Protein AF-A0A1W1YXI5-F1 (afdb_monomer)

Secondary structure (DSSP, 8-state):
-------------TTS-TT---TTPEEEEE-TTS-EEEEEEEEEEEETTEEEEEEE-SS-TT-EEEEEEEE-TTS-EEEEPPPHHHHHHHHHHHHHHHGGG--

Nearest PDB structures (foldseek):
  6my0-assembly2_B  TM=7.034E-01  e=8.041E-01  Homo sapiens
  5j26-assembly1_A  TM=6.900E-01  e=9.496E-01  Homo sapiens
  6bpi-assembly1_A  TM=7.194E-01  e=4.014E+00  Homo sapiens
  5ke3-assembly1_A  TM=6.105E-01  e=3.216E+00  Homo sapiens
  5kh6-assembly1_A  TM=4.854E-01  e=3.593E+00  Homo sapiens

Foldseek 3Di:
DDDDDDDDPPPPPVVPDPPPQDQQDWDWDQDPVRDIAIWGFHDWDDDPNWIWTWTHHPVDPPDTFIWTWDADPVRDTDTHGDDPVVRVVVVVVVCVVVVVVPD

Structure (mmCIF, N/CA/C/O backbone):
data_AF-A0A1W1YXI5-F1
#
_entry.id   AF-A0A1W1YXI5-F1
#
loop_
_atom_site.group_PDB
_atom_site.id
_atom_site.type_symbol
_atom_site.label_atom_id
_atom_site.label_alt_id
_atom_site.label_comp_id
_atom_site.label_asym_id
_atom_site.label_entity_id
_atom_site.label_seq_id
_atom_site.pdbx_PDB_ins_code
_atom_site.Cartn_x
_atom_site.Cartn_y
_atom_site.Cartn_z
_atom_site.occupancy
_atom_site.B_iso_or_equiv
_atom_site.auth_seq_id
_atom_site.auth_comp_id
_atom_site.auth_asym_id
_atom_site.auth_atom_id
_atom_site.pdbx_PDB_model_num
ATOM 1 N N . MET A 1 1 ? -14.931 -53.643 -4.669 1.00 45.47 1 MET A N 1
ATOM 2 C CA . MET A 1 1 ? -13.889 -52.985 -5.472 1.00 45.47 1 MET A CA 1
ATOM 3 C C . MET A 1 1 ? -14.472 -51.610 -5.758 1.00 45.47 1 MET A C 1
ATOM 5 O O . MET A 1 1 ? -15.238 -51.501 -6.698 1.00 45.47 1 MET A O 1
ATOM 9 N N . SER A 1 2 ? -14.562 -50.709 -4.778 1.00 51.94 2 SER A N 1
ATOM 10 C CA . SER A 1 2 ? -13.512 -50.075 -3.954 1.00 51.94 2 SER A CA 1
ATOM 11 C C . SER A 1 2 ? -12.691 -49.082 -4.775 1.00 51.94 2 SER A C 1
ATOM 13 O O . SER A 1 2 ? -12.065 -49.516 -5.738 1.00 51.94 2 SER A O 1
ATOM 15 N N . ASP A 1 3 ? -12.728 -47.831 -4.301 1.00 49.88 3 ASP A N 1
ATOM 16 C CA . ASP A 1 3 ? -11.991 -46.612 -4.682 1.00 49.88 3 ASP A CA 1
ATOM 17 C C . ASP A 1 3 ? -12.418 -45.939 -5.997 1.00 49.88 3 ASP A C 1
ATOM 19 O O . ASP A 1 3 ? -12.551 -46.599 -7.019 1.00 49.88 3 ASP A O 1
ATOM 23 N N . GLU A 1 4 ? -12.760 -44.645 -6.035 1.00 56.56 4 GLU A N 1
ATOM 24 C CA . GLU A 1 4 ? -12.265 -43.473 -5.277 1.00 56.56 4 GLU A CA 1
ATOM 25 C C . GLU A 1 4 ? -13.457 -42.481 -5.128 1.00 56.56 4 GLU A C 1
ATOM 27 O O . GLU A 1 4 ? -14.205 -42.278 -6.082 1.00 56.56 4 GLU A O 1
ATOM 32 N N . MET A 1 5 ? -13.914 -42.077 -3.932 1.00 49.47 5 MET A N 1
ATOM 33 C CA . MET A 1 5 ? -13.412 -40.935 -3.138 1.00 49.47 5 MET A CA 1
ATOM 34 C C . MET A 1 5 ? -13.303 -39.647 -3.991 1.00 49.47 5 MET A C 1
ATOM 36 O O . MET A 1 5 ? -12.651 -39.677 -5.016 1.00 49.47 5 MET A O 1
ATOM 40 N N . ILE A 1 6 ? -13.882 -38.475 -3.706 1.00 49.44 6 ILE A N 1
ATOM 41 C CA . ILE A 1 6 ? -14.488 -37.854 -2.521 1.00 49.44 6 ILE A CA 1
ATOM 42 C C . ILE A 1 6 ? -15.297 -36.627 -3.019 1.00 49.44 6 ILE A C 1
ATOM 44 O O . ILE A 1 6 ? -14.995 -36.041 -4.054 1.00 49.44 6 ILE A O 1
ATOM 48 N N . ASN A 1 7 ? -16.339 -36.260 -2.273 1.00 45.69 7 ASN A N 1
ATOM 49 C CA . ASN A 1 7 ? -17.071 -34.996 -2.387 1.00 45.69 7 ASN A CA 1
ATOM 50 C C . ASN A 1 7 ? -16.157 -33.786 -2.131 1.00 45.69 7 ASN A C 1
ATOM 52 O O . ASN A 1 7 ? -15.460 -33.824 -1.126 1.00 45.69 7 ASN A O 1
ATOM 56 N N . ASN A 1 8 ? -16.294 -32.679 -2.861 1.00 51.44 8 ASN A N 1
ATOM 57 C CA . ASN A 1 8 ? -16.649 -31.381 -2.260 1.00 51.44 8 ASN A CA 1
ATOM 58 C C . ASN A 1 8 ? -16.883 -30.321 -3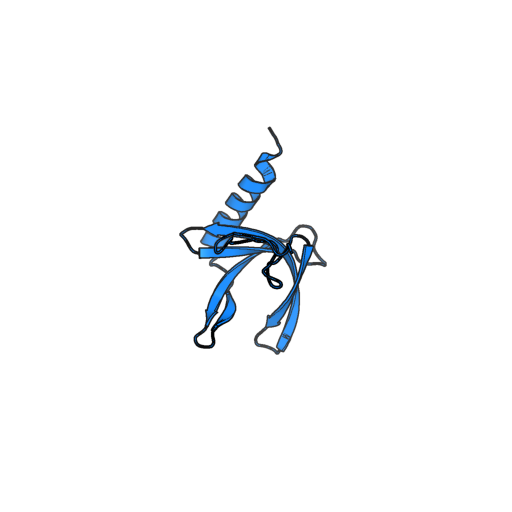.354 1.00 51.44 8 ASN A C 1
ATOM 60 O O . ASN A 1 8 ? -16.368 -30.484 -4.459 1.00 51.44 8 ASN A O 1
ATOM 64 N N . PRO A 1 9 ? -17.709 -29.294 -3.076 1.00 50.56 9 PRO A N 1
ATOM 65 C CA . PRO A 1 9 ? -18.066 -28.244 -4.013 1.00 50.56 9 PRO A CA 1
ATOM 66 C C . PRO A 1 9 ? -16.878 -27.300 -4.181 1.00 50.56 9 PRO A C 1
ATOM 68 O O . PRO A 1 9 ? -15.892 -27.439 -3.469 1.00 50.56 9 PRO A O 1
ATOM 71 N N . GLU A 1 10 ? -17.019 -26.353 -5.099 1.00 48.97 10 GLU A N 1
ATOM 72 C CA . GLU A 1 10 ? -16.186 -25.168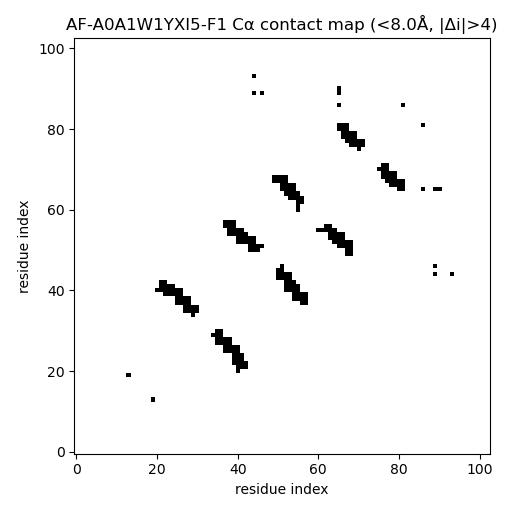 -5.319 1.00 48.97 10 GLU A CA 1
ATOM 73 C C . GLU A 1 10 ? -15.811 -24.479 -3.992 1.00 48.97 10 GLU A C 1
ATOM 75 O O . GLU A 1 10 ? -16.429 -23.510 -3.551 1.00 48.97 10 GLU A O 1
ATOM 80 N N . GLY A 1 11 ? -14.828 -25.062 -3.312 1.00 41.69 11 GLY A N 1
ATOM 81 C CA . GLY A 1 11 ? -14.100 -24.493 -2.210 1.00 41.69 11 GLY A CA 1
ATOM 82 C C . GLY A 1 11 ? -13.184 -23.486 -2.852 1.00 41.69 11 GLY A C 1
ATOM 83 O O . GLY A 1 11 ? -12.287 -23.841 -3.607 1.00 41.69 11 GLY A O 1
ATOM 84 N N . PHE A 1 12 ? -13.478 -22.222 -2.606 1.00 46.00 12 PHE A N 1
ATOM 85 C CA . PHE A 1 12 ? -12.471 -21.187 -2.642 1.00 46.00 12 PHE A CA 1
ATOM 86 C C . PHE A 1 12 ? -11.417 -21.586 -1.599 1.00 46.00 12 PHE A C 1
ATOM 88 O O . PHE A 1 12 ? -11.546 -21.261 -0.419 1.00 46.00 12 PHE A O 1
ATOM 95 N N . ASP A 1 13 ? -10.474 -22.428 -2.017 1.00 43.12 13 ASP A N 1
ATOM 96 C CA . ASP A 1 13 ? -9.254 -22.748 -1.297 1.00 43.12 13 ASP A CA 1
ATOM 97 C C . ASP A 1 13 ? -8.272 -21.619 -1.640 1.00 43.12 13 ASP A C 1
ATOM 99 O O . ASP A 1 13 ? -7.765 -21.578 -2.762 1.00 43.12 13 ASP A O 1
ATOM 103 N N . PRO A 1 14 ? -8.006 -20.671 -0.721 1.00 49.00 14 PRO A N 1
ATOM 104 C CA . PRO A 1 14 ? -7.049 -19.589 -0.963 1.00 49.00 14 PRO A CA 1
ATOM 105 C C . PRO A 1 14 ? -5.607 -20.101 -1.157 1.00 49.00 14 PRO A C 1
ATOM 107 O O . PRO A 1 14 ? -4.720 -19.308 -1.444 1.00 49.00 14 PRO A O 1
ATOM 110 N N . GLU A 1 15 ? -5.370 -21.411 -1.006 1.00 49.56 15 GLU A N 1
ATOM 111 C CA . GLU A 1 15 ? -4.088 -22.084 -1.245 1.00 49.56 15 GLU A CA 1
ATOM 112 C C . GLU A 1 15 ? -3.878 -22.539 -2.712 1.00 49.56 15 GLU A C 1
ATOM 114 O O . GLU A 1 15 ? -2.793 -23.019 -3.034 1.00 49.56 15 GLU A O 1
ATOM 119 N N . GLU A 1 16 ? -4.872 -22.411 -3.609 1.00 46.50 16 GLU A N 1
ATOM 120 C CA . GLU A 1 16 ? -4.771 -22.851 -5.021 1.00 46.50 16 GLU A CA 1
ATOM 121 C C . GLU A 1 16 ? -4.642 -21.718 -6.057 1.00 46.50 16 GLU A C 1
ATOM 123 O O . GLU A 1 16 ? -4.581 -22.012 -7.252 1.00 46.50 16 GLU A O 1
ATOM 128 N N . ASP A 1 17 ? -4.552 -20.445 -5.649 1.00 52.94 17 ASP A N 1
ATOM 129 C CA . ASP A 1 17 ? -4.246 -19.359 -6.589 1.00 52.94 17 ASP A CA 1
ATOM 130 C C . ASP A 1 17 ? -2.724 -19.122 -6.633 1.00 52.94 17 ASP A C 1
ATOM 132 O O . ASP A 1 17 ? -2.165 -18.525 -5.711 1.00 52.94 17 ASP A O 1
ATOM 136 N N . PRO A 1 18 ? -2.002 -19.602 -7.667 1.00 50.00 18 PRO A N 1
ATOM 137 C CA . PRO A 1 18 ? -0.547 -19.461 -7.749 1.00 50.00 18 PRO A CA 1
ATOM 138 C C . PRO A 1 18 ? -0.089 -18.004 -7.917 1.00 50.00 18 PRO A C 1
ATOM 140 O O . PRO A 1 18 ? 1.115 -17.759 -7.906 1.00 50.00 18 PRO A O 1
ATOM 143 N N . ASN A 1 19 ? -1.025 -17.064 -8.093 1.00 56.88 19 ASN A N 1
ATOM 144 C CA . ASN A 1 19 ? -0.774 -15.629 -8.175 1.00 56.88 19 ASN A CA 1
ATOM 145 C C . ASN A 1 19 ? -1.181 -14.878 -6.894 1.00 56.88 19 ASN A C 1
ATOM 147 O O . ASN A 1 19 ? -1.113 -13.649 -6.870 1.00 56.88 19 ASN A O 1
ATOM 151 N N . ALA A 1 20 ? -1.615 -15.575 -5.836 1.00 68.44 20 ALA A N 1
ATOM 152 C CA . ALA A 1 20 ? -1.872 -14.940 -4.549 1.00 68.44 20 ALA A CA 1
ATOM 153 C C . ALA A 1 20 ? -0.555 -14.404 -3.967 1.00 68.44 20 ALA A C 1
ATOM 155 O O . ALA A 1 20 ? 0.348 -15.171 -3.638 1.00 68.44 20 ALA A O 1
ATOM 156 N N . LEU A 1 21 ? -0.456 -13.079 -3.852 1.00 80.81 21 LEU A N 1
ATOM 157 C CA . LEU A 1 21 ? 0.685 -12.403 -3.241 1.00 80.81 21 LEU A CA 1
ATOM 158 C C . LEU A 1 21 ? 0.750 -12.735 -1.745 1.00 80.81 21 LEU A C 1
ATOM 160 O O . LEU A 1 21 ? -0.257 -12.634 -1.040 1.00 80.81 21 LEU A O 1
ATOM 164 N N . THR A 1 22 ? 1.932 -13.116 -1.258 1.00 82.69 22 THR A N 1
ATOM 165 C CA . THR A 1 22 ? 2.178 -13.427 0.157 1.00 82.69 22 THR A CA 1
ATOM 166 C C . THR A 1 22 ? 3.175 -12.449 0.768 1.00 82.69 22 THR A C 1
ATOM 168 O O . THR A 1 22 ? 4.061 -11.958 0.073 1.00 82.69 22 THR A O 1
ATOM 171 N N . GLU A 1 23 ? 3.025 -12.112 2.058 1.00 85.94 23 GLU A N 1
ATOM 172 C CA . GLU A 1 23 ? 3.931 -11.166 2.740 1.00 85.94 23 GLU A CA 1
ATOM 173 C C . GLU A 1 23 ? 5.401 -11.577 2.517 1.00 85.94 23 GLU A C 1
ATOM 175 O O . GLU A 1 23 ? 5.808 -12.696 2.838 1.00 85.94 23 GLU A O 1
ATOM 180 N N . GLY A 1 24 ? 6.196 -10.663 1.957 1.00 85.88 24 GLY A N 1
ATOM 181 C CA . GLY A 1 24 ? 7.588 -10.885 1.566 1.00 85.88 24 GLY A CA 1
ATOM 182 C C . GLY A 1 24 ? 7.813 -11.189 0.079 1.00 85.88 24 GLY A C 1
ATOM 183 O O . GLY A 1 24 ? 8.973 -11.247 -0.336 1.00 85.88 24 GLY A O 1
ATOM 184 N N . ASP A 1 25 ? 6.761 -11.366 -0.728 1.00 89.31 25 ASP A N 1
ATOM 185 C CA . ASP A 1 25 ? 6.887 -11.512 -2.184 1.00 89.31 25 ASP A CA 1
ATOM 186 C C . ASP A 1 25 ? 7.512 -10.269 -2.820 1.00 89.31 25 ASP A C 1
ATOM 188 O O . ASP A 1 25 ? 7.212 -9.141 -2.437 1.00 89.31 25 ASP A O 1
ATOM 192 N N . ILE A 1 26 ? 8.371 -10.466 -3.822 1.00 89.25 26 ILE A N 1
ATOM 193 C CA . ILE A 1 26 ? 8.969 -9.358 -4.575 1.00 89.25 26 ILE A CA 1
ATOM 194 C C . ILE A 1 26 ? 8.139 -9.124 -5.833 1.00 89.25 26 ILE A C 1
ATOM 196 O O . ILE A 1 26 ? 8.064 -9.986 -6.707 1.00 89.25 26 ILE A O 1
ATOM 200 N N . ILE A 1 27 ? 7.553 -7.938 -5.934 1.00 87.12 27 ILE A N 1
ATOM 201 C CA . ILE A 1 27 ? 6.777 -7.482 -7.080 1.00 87.12 27 ILE A CA 1
ATOM 202 C C . ILE A 1 27 ? 7.662 -6.575 -7.928 1.00 87.12 27 ILE A C 1
ATOM 204 O O . ILE A 1 27 ? 8.088 -5.510 -7.485 1.00 87.12 27 ILE A O 1
ATOM 208 N N . GLU A 1 28 ? 7.926 -6.990 -9.163 1.00 87.75 28 GLU A N 1
ATOM 209 C CA . GLU A 1 28 ? 8.631 -6.187 -10.160 1.00 87.75 28 GLU A CA 1
ATOM 210 C C . GLU A 1 28 ? 7.614 -5.467 -11.047 1.00 87.75 28 GLU A C 1
ATOM 212 O O . GLU A 1 28 ? 6.862 -6.089 -11.797 1.00 87.75 28 GLU A O 1
ATOM 217 N N . MET A 1 29 ? 7.597 -4.142 -10.971 1.00 85.69 29 MET A N 1
ATOM 218 C CA . MET A 1 29 ? 6.759 -3.288 -11.802 1.00 85.69 29 MET A CA 1
ATOM 219 C C . MET A 1 29 ? 7.598 -2.604 -12.866 1.00 85.69 29 MET A C 1
ATOM 221 O O . MET A 1 29 ? 8.720 -2.173 -12.616 1.00 85.69 29 MET A O 1
ATOM 225 N N . VAL A 1 30 ? 7.037 -2.481 -14.065 1.00 85.69 30 VAL A N 1
ATOM 226 C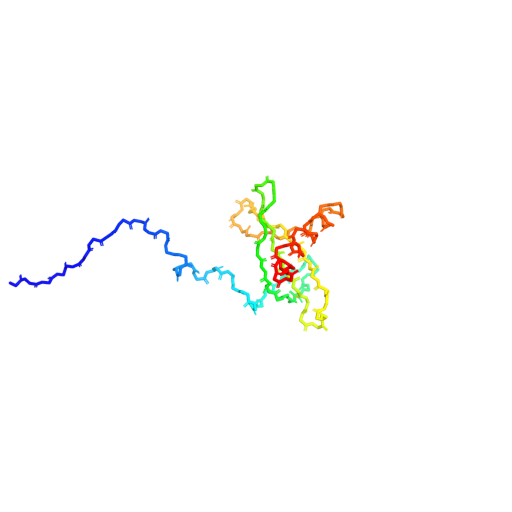 CA . VAL A 1 30 ? 7.677 -1.778 -15.176 1.00 85.69 30 VAL A CA 1
ATOM 227 C C . VAL A 1 30 ? 6.988 -0.433 -15.342 1.00 85.69 30 VAL A C 1
ATOM 229 O O . VAL A 1 30 ? 5.810 -0.376 -15.687 1.00 85.69 30 VAL A O 1
ATOM 232 N N . GLY A 1 31 ? 7.722 0.646 -15.080 1.00 83.12 31 GLY A N 1
ATOM 233 C CA . GLY A 1 31 ? 7.242 2.005 -15.303 1.00 83.12 31 GLY A CA 1
ATOM 234 C C . GLY A 1 31 ? 7.127 2.343 -16.793 1.00 83.12 31 GLY A C 1
ATOM 235 O O . GLY A 1 31 ? 7.654 1.640 -17.657 1.00 83.12 31 GLY A O 1
ATOM 236 N N . GLU A 1 32 ? 6.483 3.468 -17.109 1.00 78.00 32 GLU A N 1
ATOM 237 C CA . GLU A 1 32 ? 6.269 3.912 -18.498 1.00 78.00 32 GLU A CA 1
ATOM 238 C C . GLU A 1 32 ? 7.568 4.196 -19.275 1.00 78.00 32 GLU A C 1
ATOM 240 O O . GLU A 1 32 ? 7.590 4.077 -20.501 1.00 78.00 32 GLU A O 1
ATOM 245 N N . ASP A 1 33 ? 8.664 4.535 -18.587 1.00 83.69 33 ASP A N 1
ATOM 246 C CA . ASP A 1 33 ? 9.988 4.715 -19.211 1.00 83.69 33 ASP A CA 1
ATOM 247 C C . ASP A 1 33 ? 10.655 3.371 -19.583 1.00 83.69 33 ASP A C 1
ATOM 249 O O . ASP A 1 33 ? 11.654 3.326 -20.300 1.00 83.69 33 ASP A O 1
ATOM 253 N N . GLY A 1 34 ? 10.079 2.247 -19.138 1.00 83.69 34 GLY A N 1
ATOM 254 C CA . GLY A 1 34 ? 10.652 0.906 -19.264 1.00 83.69 34 GLY A CA 1
ATOM 255 C C . GLY A 1 34 ? 11.611 0.539 -18.128 1.00 83.69 34 GLY A C 1
ATOM 256 O O . GLY A 1 34 ? 12.209 -0.538 -18.163 1.00 83.69 34 GLY A O 1
ATOM 257 N N . GLU A 1 35 ? 11.762 1.406 -17.125 1.00 87.44 35 GLU A N 1
ATOM 258 C CA . GLU A 1 35 ? 12.506 1.105 -15.902 1.00 87.44 35 GLU A CA 1
ATOM 259 C C . GLU A 1 35 ? 11.723 0.116 -15.032 1.00 87.44 35 GLU A C 1
ATOM 261 O O . GLU A 1 35 ? 10.520 0.265 -14.825 1.00 87.44 35 GLU A O 1
ATOM 266 N N . THR A 1 36 ? 12.406 -0.918 -14.542 1.00 86.44 36 THR A N 1
ATOM 267 C CA . THR A 1 36 ? 11.821 -1.899 -13.622 1.00 86.44 36 THR A CA 1
ATOM 268 C C . THR A 1 36 ? 12.136 -1.493 -12.191 1.00 86.44 36 THR A C 1
ATOM 270 O O . THR A 1 36 ? 13.304 -1.305 -11.851 1.00 86.44 36 THR A O 1
ATOM 273 N N . VAL A 1 37 ? 11.106 -1.375 -11.362 1.00 86.38 37 VAL A N 1
ATOM 274 C CA . VAL A 1 37 ? 11.212 -1.101 -9.929 1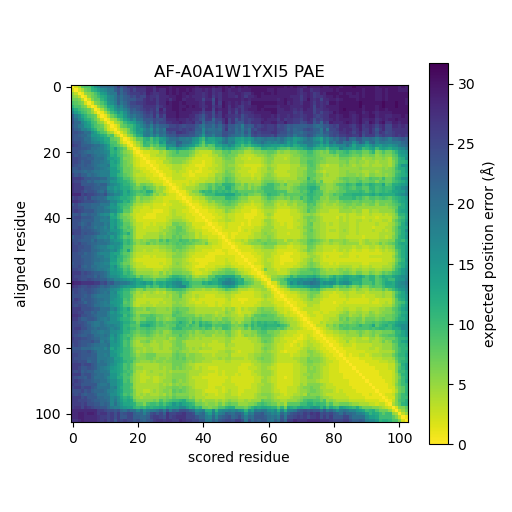.00 86.38 37 VAL A CA 1
ATOM 275 C C . VAL A 1 37 ? 10.683 -2.312 -9.174 1.00 86.38 37 VAL A C 1
ATOM 277 O O . VAL A 1 37 ? 9.652 -2.874 -9.535 1.00 86.38 37 VAL A O 1
ATOM 280 N N . SER A 1 38 ? 11.407 -2.737 -8.146 1.00 88.81 38 SER A N 1
ATOM 281 C CA . SER A 1 38 ? 11.040 -3.879 -7.311 1.00 88.81 38 SER A CA 1
ATOM 282 C C . SER A 1 38 ? 10.530 -3.413 -5.958 1.00 88.81 38 SER A C 1
ATOM 284 O O . SER A 1 38 ? 11.193 -2.608 -5.308 1.00 88.81 38 SER A O 1
ATOM 286 N N . PHE A 1 39 ? 9.427 -3.992 -5.506 1.00 89.81 39 PHE A N 1
ATOM 287 C CA . PHE A 1 39 ? 8.838 -3.750 -4.198 1.00 89.81 39 PHE A CA 1
ATOM 288 C C . PHE A 1 39 ? 8.615 -5.064 -3.459 1.00 89.81 39 PHE A C 1
ATOM 290 O O . PHE A 1 39 ? 8.474 -6.112 -4.079 1.00 89.81 39 PHE A O 1
ATOM 297 N N . ILE A 1 40 ? 8.561 -5.011 -2.136 1.00 90.12 40 ILE A N 1
ATOM 298 C CA . ILE A 1 40 ? 8.225 -6.138 -1.274 1.00 90.12 40 ILE A CA 1
ATOM 299 C C . ILE A 1 40 ? 6.753 -6.016 -0.901 1.00 90.12 40 ILE A C 1
ATOM 301 O O . ILE A 1 40 ? 6.337 -5.011 -0.331 1.00 90.12 40 ILE A O 1
ATOM 305 N N . PHE A 1 41 ? 5.957 -7.031 -1.200 1.00 90.44 41 PHE A N 1
ATOM 306 C CA . PHE A 1 41 ? 4.574 -7.097 -0.767 1.00 90.44 41 PHE A CA 1
ATOM 307 C C . PHE A 1 41 ? 4.507 -7.248 0.749 1.00 90.44 41 PHE A C 1
ATOM 309 O O . PHE A 1 41 ? 5.083 -8.176 1.315 1.00 90.44 41 PHE A O 1
ATOM 316 N N . VAL A 1 42 ? 3.803 -6.332 1.403 1.00 89.94 42 VAL A N 1
ATOM 317 C CA . VAL A 1 42 ? 3.618 -6.356 2.852 1.00 89.94 42 VAL A CA 1
ATOM 318 C C . VAL A 1 42 ? 2.239 -6.903 3.183 1.00 89.94 42 VAL A C 1
ATOM 320 O O . VAL A 1 42 ? 2.128 -7.876 3.917 1.00 89.94 42 VAL A O 1
ATOM 323 N N . ASP A 1 43 ? 1.186 -6.293 2.640 1.00 88.38 43 ASP A N 1
ATOM 324 C CA . ASP A 1 43 ? -0.194 -6.695 2.919 1.00 88.38 43 ASP A CA 1
ATOM 325 C C . ASP A 1 43 ? -1.165 -6.113 1.876 1.00 88.38 43 ASP A C 1
ATOM 327 O O . ASP A 1 43 ? -0.783 -5.278 1.056 1.00 88.38 43 ASP A O 1
ATOM 331 N N . ALA A 1 44 ? -2.434 -6.519 1.911 1.00 88.31 44 ALA A N 1
ATOM 332 C CA . ALA A 1 44 ? -3.496 -5.966 1.078 1.00 88.31 44 ALA A CA 1
ATOM 333 C C . ALA A 1 44 ? -4.602 -5.358 1.951 1.00 88.31 44 ALA A C 1
ATOM 335 O O . ALA A 1 44 ? -5.186 -6.010 2.815 1.00 88.31 44 ALA A O 1
ATOM 336 N N . LEU A 1 45 ? -4.931 -4.097 1.689 1.00 88.25 45 LEU A N 1
ATOM 337 C CA . LEU A 1 45 ? -5.943 -3.333 2.402 1.00 88.25 45 LEU A CA 1
ATOM 338 C C . LEU A 1 45 ? -7.149 -3.062 1.497 1.00 88.25 45 LEU A C 1
ATOM 340 O O . LEU A 1 45 ? -7.018 -2.479 0.425 1.00 88.25 45 LEU A O 1
ATOM 344 N N . GLU A 1 46 ? -8.346 -3.422 1.957 1.00 86.44 46 GLU A N 1
ATOM 345 C CA . GLU A 1 46 ? -9.598 -3.039 1.297 1.00 86.44 46 GLU A CA 1
ATOM 346 C C . GLU A 1 46 ? -10.122 -1.716 1.874 1.00 86.44 46 GLU A C 1
ATOM 348 O O . GLU A 1 46 ? -10.296 -1.573 3.090 1.00 86.44 46 GLU A O 1
ATOM 353 N N . TYR A 1 47 ? -10.408 -0.747 1.003 1.00 86.88 47 TYR A N 1
ATOM 354 C CA . TYR A 1 47 ? -10.977 0.543 1.381 1.00 86.88 47 TYR A CA 1
ATOM 355 C C . TYR A 1 47 ? -12.009 1.013 0.350 1.00 86.88 47 TYR A C 1
ATOM 357 O O . TYR A 1 47 ? -11.752 1.023 -0.846 1.00 86.88 47 TYR A O 1
ATOM 365 N N . GLU A 1 48 ? -13.209 1.369 0.821 1.00 85.50 48 GLU A N 1
ATOM 366 C CA . GLU A 1 48 ? -14.355 1.791 -0.013 1.00 85.50 48 GLU A CA 1
ATOM 367 C C . GLU A 1 48 ? -14.752 0.817 -1.145 1.00 85.50 48 GLU A C 1
ATOM 369 O O . GLU A 1 48 ? -15.464 1.190 -2.074 1.00 85.50 48 GLU A O 1
ATOM 374 N N . GLY A 1 49 ? -14.386 -0.464 -1.016 1.00 84.19 49 GLY A N 1
ATOM 375 C CA . GLY A 1 49 ? -14.662 -1.509 -2.009 1.00 84.19 49 GLY A CA 1
ATOM 376 C C . GLY A 1 49 ? -13.573 -1.671 -3.072 1.00 84.19 49 GLY A C 1
ATOM 377 O O . GLY A 1 49 ? -13.719 -2.522 -3.945 1.00 84.19 49 GLY A O 1
ATOM 378 N N . ASP A 1 50 ? -12.495 -0.894 -2.979 1.00 87.25 50 ASP A N 1
ATOM 379 C CA . ASP A 1 50 ? -11.279 -1.039 -3.771 1.00 87.25 50 ASP A CA 1
ATOM 380 C C . ASP A 1 50 ? -10.175 -1.725 -2.945 1.00 87.25 50 ASP A C 1
ATOM 382 O O . ASP A 1 50 ? -10.123 -1.590 -1.719 1.00 87.25 50 ASP A O 1
ATOM 386 N N . VAL A 1 51 ? -9.276 -2.450 -3.620 1.00 86.44 51 VAL A N 1
ATOM 387 C CA . VAL A 1 51 ? -8.151 -3.160 -2.991 1.00 86.44 51 VAL A CA 1
ATOM 388 C C . VAL A 1 51 ? -6.843 -2.429 -3.278 1.00 86.44 51 VAL A C 1
ATOM 390 O O . VAL A 1 51 ? -6.499 -2.168 -4.433 1.00 86.44 51 VAL A O 1
ATOM 393 N N . TYR A 1 52 ? -6.104 -2.138 -2.212 1.00 91.06 52 TYR A N 1
ATOM 394 C CA . TYR A 1 52 ? -4.816 -1.458 -2.231 1.00 91.06 52 TYR A CA 1
ATOM 395 C C . TYR A 1 52 ? -3.742 -2.390 -1.681 1.00 91.06 52 TYR A C 1
ATOM 397 O O . TYR A 1 52 ? -3.885 -2.929 -0.587 1.00 91.06 52 TYR A O 1
ATOM 405 N N . LEU A 1 53 ? -2.650 -2.574 -2.412 1.00 90.56 53 LEU A N 1
ATOM 406 C CA . LEU A 1 53 ? -1.488 -3.308 -1.925 1.00 90.56 53 LEU A CA 1
ATOM 407 C C . LEU A 1 53 ? -0.571 -2.369 -1.156 1.00 90.56 53 LEU A C 1
ATOM 409 O O . LEU A 1 53 ? -0.183 -1.331 -1.685 1.00 90.56 53 LEU A O 1
ATOM 413 N N . ALA A 1 54 ? -0.208 -2.762 0.059 1.00 91.06 54 ALA A N 1
ATOM 414 C CA . ALA A 1 54 ? 0.863 -2.169 0.838 1.00 91.06 54 ALA A CA 1
ATOM 415 C C . ALA A 1 54 ? 2.191 -2.803 0.413 1.00 91.06 54 ALA A C 1
ATOM 417 O O . ALA A 1 54 ? 2.377 -4.018 0.518 1.00 91.06 54 ALA A O 1
ATOM 418 N N . LEU A 1 55 ? 3.107 -1.975 -0.067 1.00 91.00 55 LEU A N 1
ATOM 419 C CA . LEU A 1 55 ? 4.369 -2.375 -0.669 1.00 91.00 55 LEU A CA 1
ATOM 420 C C . LEU A 1 55 ? 5.521 -1.637 0.004 1.00 91.00 55 LEU A C 1
ATOM 422 O O . LEU A 1 55 ? 5.441 -0.431 0.179 1.00 91.00 55 LEU A O 1
ATOM 426 N N . ALA A 1 56 ? 6.599 -2.325 0.351 1.00 89.75 56 ALA A N 1
ATOM 427 C CA . ALA A 1 56 ? 7.803 -1.710 0.898 1.00 89.75 56 ALA A CA 1
ATOM 428 C C . ALA A 1 56 ? 8.919 -1.660 -0.147 1.00 89.75 56 ALA A C 1
ATOM 430 O O . ALA A 1 56 ? 9.014 -2.532 -1.015 1.00 89.75 56 ALA A O 1
ATOM 431 N N . GLU A 1 57 ? 9.793 -0.665 -0.061 1.00 88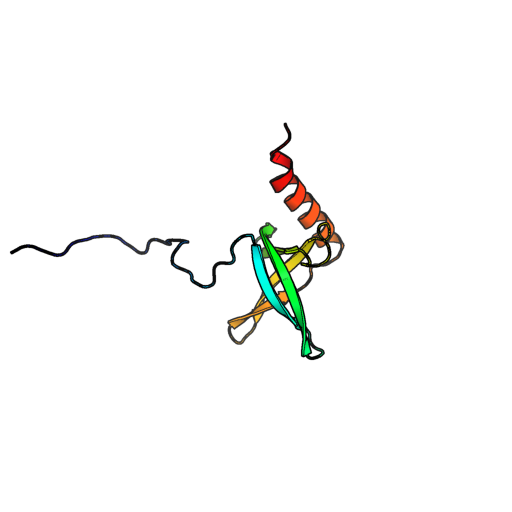.06 57 GLU A N 1
ATOM 432 C CA . GLU A 1 57 ? 11.016 -0.674 -0.860 1.00 88.06 57 GLU A CA 1
ATOM 433 C C . GLU A 1 57 ? 12.033 -1.670 -0.281 1.00 88.06 57 GLU A C 1
ATOM 435 O O . GLU A 1 57 ? 12.232 -1.730 0.930 1.00 88.06 57 GLU A O 1
ATOM 440 N N . PRO A 1 58 ? 12.730 -2.454 -1.122 1.00 81.56 58 PRO A N 1
ATOM 441 C CA . PRO A 1 58 ? 13.730 -3.405 -0.643 1.00 81.56 58 PRO A CA 1
ATOM 442 C C . PRO A 1 58 ? 14.982 -2.725 -0.073 1.00 81.56 58 PRO A C 1
ATOM 444 O O . PRO A 1 58 ? 15.741 -3.364 0.655 1.00 81.56 58 PRO A O 1
ATOM 447 N N . GLU A 1 59 ? 15.232 -1.462 -0.435 1.00 78.19 59 GLU A N 1
ATOM 448 C CA . GLU A 1 59 ? 16.384 -0.681 0.033 1.00 78.19 59 GLU A CA 1
ATOM 449 C C . GLU A 1 59 ? 16.050 0.252 1.213 1.00 78.19 59 GLU A C 1
ATOM 451 O O . GLU A 1 59 ? 16.969 0.659 1.929 1.00 78.19 59 GLU A O 1
ATOM 456 N N . GLU A 1 60 ? 14.768 0.562 1.448 1.00 69.44 60 GLU A N 1
ATOM 457 C CA . GLU A 1 60 ? 14.302 1.452 2.520 1.00 69.44 60 GLU A CA 1
ATOM 458 C C . GLU A 1 60 ? 13.293 0.730 3.433 1.00 69.44 60 GLU A C 1
ATOM 460 O O . GLU A 1 60 ? 12.116 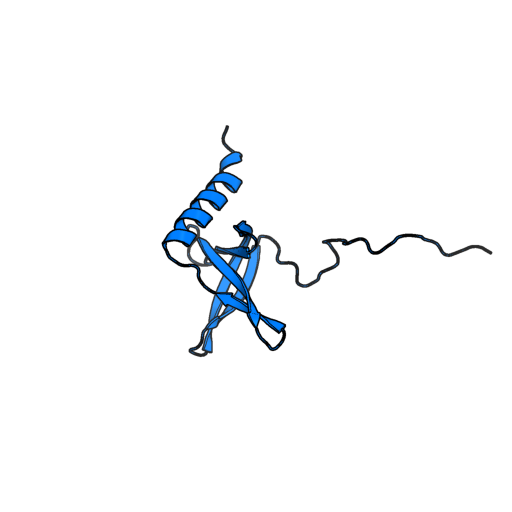0.613 3.111 1.00 69.44 60 GLU A O 1
ATOM 465 N N . ASP A 1 61 ? 13.755 0.277 4.606 1.00 60.31 61 ASP A N 1
ATOM 466 C CA . ASP A 1 61 ? 12.966 -0.516 5.574 1.00 60.31 61 ASP A CA 1
ATOM 467 C C . ASP A 1 61 ? 11.701 0.191 6.117 1.00 60.31 61 ASP A C 1
ATOM 469 O O . ASP A 1 61 ? 10.791 -0.475 6.606 1.00 60.31 61 ASP A O 1
ATOM 473 N N . ASP A 1 62 ? 11.630 1.525 6.061 1.00 67.56 62 ASP A N 1
ATOM 474 C CA . ASP A 1 62 ? 10.562 2.314 6.699 1.00 67.56 62 ASP A CA 1
ATOM 475 C C . ASP A 1 62 ? 9.577 2.962 5.703 1.00 67.56 62 ASP A C 1
ATOM 477 O O . ASP A 1 62 ? 8.629 3.631 6.125 1.00 67.56 62 ASP A O 1
ATOM 481 N N . ALA A 1 63 ? 9.776 2.793 4.392 1.00 77.50 63 ALA A N 1
ATOM 482 C CA . ALA A 1 63 ? 8.917 3.392 3.370 1.00 77.50 63 ALA A CA 1
ATOM 483 C C . ALA A 1 63 ? 7.899 2.369 2.844 1.00 77.50 63 ALA A C 1
ATOM 485 O O . ALA A 1 63 ? 8.266 1.397 2.184 1.00 77.50 63 ALA A O 1
ATOM 486 N N . VAL A 1 64 ? 6.611 2.599 3.133 1.00 85.94 64 VAL A N 1
ATOM 487 C CA . VAL A 1 64 ? 5.492 1.801 2.609 1.00 85.94 64 VAL A CA 1
ATOM 488 C C . VAL A 1 64 ? 4.675 2.645 1.637 1.00 85.94 64 VAL A C 1
ATOM 490 O O . VAL A 1 64 ? 4.231 3.740 1.972 1.00 85.94 64 VAL A O 1
ATOM 493 N N . PHE A 1 65 ? 4.447 2.093 0.455 1.00 88.56 65 PHE A N 1
ATOM 494 C CA . PHE A 1 65 ? 3.660 2.643 -0.635 1.00 88.56 65 PHE A CA 1
ATOM 495 C C . PHE A 1 65 ? 2.357 1.867 -0.769 1.00 88.56 65 PHE A C 1
ATOM 497 O O . PHE A 1 65 ? 2.324 0.652 -0.569 1.00 88.56 65 PHE A O 1
ATOM 504 N N . PHE A 1 66 ? 1.290 2.557 -1.156 1.00 91.69 66 PHE A N 1
ATOM 505 C CA . PHE A 1 66 ? 0.019 1.917 -1.469 1.00 91.69 66 PHE A CA 1
ATOM 506 C C . PHE A 1 66 ? -0.257 2.019 -2.957 1.00 91.69 66 PHE A C 1
ATOM 508 O O . PHE A 1 66 ? -0.187 3.107 -3.517 1.00 91.69 66 PHE A O 1
ATOM 515 N N . LEU A 1 67 ? -0.601 0.903 -3.593 1.00 91.06 67 LEU A N 1
ATOM 516 C CA . LEU A 1 67 ? -1.023 0.888 -4.991 1.00 91.06 67 LEU A CA 1
ATOM 517 C C . LEU A 1 67 ? -2.376 0.204 -5.124 1.00 91.06 67 LEU A C 1
ATOM 519 O O . LEU A 1 67 ? -2.569 -0.916 -4.656 1.00 91.06 67 LEU A O 1
ATOM 523 N N . LYS A 1 68 ? -3.309 0.876 -5.789 1.00 90.94 68 LYS A N 1
ATOM 524 C CA . LYS A 1 68 ? -4.604 0.319 -6.158 1.00 90.94 68 LYS A CA 1
ATOM 525 C C . LYS A 1 68 ? -4.425 -0.678 -7.295 1.00 90.94 68 LYS A C 1
ATOM 527 O O . LYS A 1 68 ? -3.801 -0.333 -8.296 1.00 90.94 68 LYS A O 1
ATOM 532 N N . ILE A 1 69 ? -5.013 -1.865 -7.166 1.00 85.75 69 ILE A N 1
ATOM 533 C CA . ILE A 1 69 ? -5.105 -2.805 -8.287 1.00 85.75 69 ILE A CA 1
ATOM 534 C C . ILE A 1 69 ? -6.365 -2.497 -9.089 1.00 85.75 69 ILE A C 1
ATOM 536 O O . ILE A 1 69 ? -7.477 -2.524 -8.559 1.00 85.75 69 ILE A O 1
ATOM 540 N N . GLU A 1 70 ? -6.196 -2.252 -10.381 1.00 85.81 70 GLU A N 1
ATOM 541 C CA . GLU A 1 70 ? -7.279 -2.122 -11.350 1.00 85.81 70 GLU A CA 1
ATOM 542 C C . GLU A 1 70 ? -7.032 -3.069 -12.525 1.00 85.81 70 GLU A C 1
ATOM 544 O O . GLU A 1 70 ? -5.892 -3.385 -12.835 1.00 85.81 70 GLU A O 1
ATOM 549 N N . GLN A 1 71 ? -8.088 -3.536 -13.190 1.00 80.44 71 GLN A N 1
ATOM 550 C CA . GLN A 1 71 ? -7.943 -4.317 -14.421 1.00 80.44 71 GLN A CA 1
ATOM 551 C C . GLN A 1 71 ? -8.215 -3.435 -15.631 1.00 80.44 71 GLN A C 1
ATOM 553 O O . GLN A 1 71 ? -9.248 -2.764 -15.696 1.00 80.44 71 GLN A O 1
ATOM 558 N N . ASP A 1 72 ? -7.299 -3.468 -16.593 1.00 84.62 72 ASP A N 1
ATOM 559 C CA . ASP A 1 72 ? -7.473 -2.793 -17.878 1.00 84.62 72 ASP A CA 1
ATOM 560 C C . ASP A 1 72 ? -8.401 -3.585 -18.830 1.00 84.62 72 ASP A C 1
ATOM 562 O O . ASP A 1 72 ? -8.844 -4.694 -18.521 1.00 84.62 72 ASP A O 1
ATOM 566 N N . GLU A 1 73 ? -8.702 -3.036 -20.012 1.00 85.50 73 GLU A N 1
ATOM 567 C CA . GLU A 1 73 ? -9.579 -3.637 -21.028 1.00 85.50 73 GLU A CA 1
ATOM 568 C C . GLU A 1 73 ? -9.103 -5.025 -21.504 1.00 85.50 73 GLU A C 1
ATOM 570 O O . GLU A 1 73 ? -9.920 -5.859 -21.907 1.00 85.50 73 GLU A O 1
ATOM 575 N N . ASP A 1 74 ? -7.797 -5.290 -21.427 1.00 81.50 74 ASP A N 1
ATOM 576 C CA . ASP A 1 74 ? -7.177 -6.582 -21.743 1.00 81.50 74 ASP A CA 1
ATOM 577 C C . ASP A 1 74 ? -7.175 -7.578 -20.560 1.00 81.50 74 ASP A C 1
ATOM 579 O O . ASP A 1 74 ? -6.744 -8.723 -20.718 1.00 81.50 74 ASP A O 1
ATOM 583 N N . GLY A 1 75 ? -7.675 -7.175 -19.384 1.00 76.38 75 GLY A N 1
ATOM 584 C CA . GLY A 1 75 ? -7.704 -7.996 -18.168 1.00 76.38 75 GLY A CA 1
ATOM 585 C C . GLY A 1 75 ? -6.349 -8.126 -17.468 1.00 76.38 75 GLY A C 1
ATOM 586 O O . GLY A 1 75 ? -6.153 -9.062 -16.699 1.00 76.38 75 GLY A O 1
ATOM 587 N N . ASN A 1 76 ? -5.412 -7.221 -17.760 1.00 79.44 76 ASN A N 1
ATOM 588 C CA . ASN A 1 76 ? -4.133 -7.138 -17.058 1.00 79.44 76 ASN A CA 1
ATOM 589 C C . ASN A 1 76 ? -4.281 -6.273 -15.806 1.00 79.44 76 ASN A C 1
ATOM 591 O O . ASN A 1 76 ? -4.954 -5.240 -15.857 1.00 79.44 76 ASN A O 1
ATOM 595 N N . ASP A 1 77 ? -3.608 -6.666 -14.727 1.00 81.19 77 ASP A N 1
ATOM 596 C CA . ASP A 1 77 ? -3.544 -5.876 -13.502 1.00 81.19 77 ASP A CA 1
ATOM 597 C C . ASP A 1 77 ? -2.660 -4.637 -13.713 1.00 81.19 77 ASP A C 1
ATOM 599 O O . ASP A 1 77 ? -1.516 -4.717 -14.169 1.00 81.19 77 ASP A O 1
ATOM 603 N N . VAL A 1 78 ? -3.219 -3.478 -13.388 1.00 85.00 78 VAL A N 1
ATOM 604 C CA . VAL A 1 78 ? -2.593 -2.160 -13.433 1.00 85.00 78 VAL A CA 1
ATOM 605 C C . VAL A 1 78 ? -2.558 -1.612 -12.017 1.00 85.00 78 VAL A C 1
ATOM 607 O O . VAL A 1 78 ? -3.558 -1.632 -11.301 1.00 85.00 78 VAL A O 1
ATOM 610 N N . TYR A 1 79 ? -1.393 -1.108 -11.625 1.00 86.06 79 TYR A N 1
ATOM 611 C CA . TYR A 1 79 ? -1.147 -0.588 -10.289 1.00 86.06 79 TYR A CA 1
ATOM 612 C C . TYR A 1 79 ? -1.124 0.937 -10.333 1.00 86.06 79 TYR A C 1
ATOM 614 O O . TYR A 1 79 ? -0.221 1.526 -10.925 1.00 86.06 79 TYR A O 1
ATOM 622 N N . ASN A 1 80 ? -2.117 1.574 -9.714 1.00 88.50 80 ASN A N 1
ATOM 623 C CA . ASN A 1 80 ? -2.247 3.029 -9.684 1.00 88.50 80 ASN A CA 1
ATOM 624 C C . ASN A 1 80 ? -1.992 3.575 -8.279 1.00 88.50 80 ASN A C 1
ATOM 626 O O . ASN A 1 80 ? -2.568 3.098 -7.300 1.00 88.50 80 ASN A O 1
ATOM 630 N N . ALA A 1 81 ? -1.147 4.600 -8.182 1.00 88.44 81 ALA A N 1
ATOM 631 C CA . ALA A 1 81 ? -0.939 5.309 -6.927 1.00 88.44 81 ALA A CA 1
ATOM 632 C C . ALA A 1 81 ? -2.209 6.098 -6.550 1.00 88.44 81 ALA A C 1
ATOM 634 O O . ALA A 1 81 ? -2.792 6.758 -7.417 1.00 88.44 81 ALA A O 1
ATOM 635 N N . PRO A 1 82 ? -2.657 6.026 -5.288 1.00 89.50 82 PRO A N 1
ATOM 636 C CA . PRO A 1 82 ? -3.790 6.799 -4.808 1.00 89.50 82 PRO A CA 1
ATOM 637 C C . PRO A 1 82 ? -3.447 8.291 -4.673 1.00 89.50 82 PRO A C 1
ATOM 639 O O . PRO A 1 82 ? -2.282 8.685 -4.666 1.00 89.50 82 PRO A O 1
ATOM 642 N N . ASP A 1 83 ? -4.471 9.136 -4.539 1.00 91.12 83 ASP A N 1
ATOM 643 C CA . ASP A 1 83 ? -4.287 10.550 -4.200 1.00 91.12 83 ASP A CA 1
ATOM 644 C C . ASP A 1 83 ? -3.704 10.724 -2.782 1.00 91.12 83 ASP A C 1
ATOM 646 O O . ASP A 1 83 ? -3.965 9.911 -1.895 1.00 91.12 83 ASP A O 1
ATOM 650 N N . GLU A 1 84 ? -3.006 11.841 -2.531 1.00 89.25 84 GLU A N 1
ATOM 651 C CA . GLU A 1 84 ? -2.343 12.139 -1.242 1.00 89.25 84 GLU A CA 1
ATOM 652 C C . GLU A 1 84 ? -3.282 12.019 -0.020 1.00 89.25 84 GLU A C 1
ATOM 654 O O . GLU A 1 84 ? -2.878 11.548 1.039 1.00 89.25 84 GLU A O 1
ATOM 659 N N . GLU A 1 85 ? -4.551 12.432 -0.145 1.00 91.62 85 GLU A N 1
ATOM 660 C CA . GLU A 1 85 ? -5.529 12.333 0.954 1.00 91.62 85 GLU A CA 1
ATOM 661 C C . GLU A 1 85 ? -5.892 10.875 1.267 1.00 91.62 85 GLU A C 1
ATOM 663 O O . GLU A 1 85 ? -6.063 10.504 2.428 1.00 91.62 85 GLU A O 1
ATOM 668 N N . LEU A 1 86 ? -5.997 10.044 0.230 1.00 90.81 86 LEU A N 1
ATOM 669 C CA . LEU A 1 86 ? -6.313 8.633 0.382 1.00 90.81 86 LEU A CA 1
ATOM 670 C C . LEU A 1 86 ? -5.099 7.865 0.910 1.00 90.81 86 LEU A C 1
ATOM 672 O O . LEU A 1 86 ? -5.263 7.000 1.763 1.00 90.81 86 LEU A O 1
ATOM 676 N N . GLU A 1 87 ? -3.894 8.210 0.459 1.00 89.56 87 GLU A N 1
ATOM 677 C CA . GLU A 1 87 ? -2.645 7.632 0.955 1.00 89.56 87 GLU A CA 1
ATOM 678 C C . GLU A 1 87 ? -2.517 7.777 2.481 1.00 89.56 87 GLU A C 1
ATOM 680 O O . GLU A 1 87 ? -2.266 6.786 3.166 1.00 89.56 87 GLU A O 1
ATOM 685 N N . ASP A 1 88 ? -2.793 8.964 3.037 1.00 90.12 88 ASP A N 1
ATOM 686 C CA . ASP A 1 88 ? -2.753 9.197 4.491 1.00 90.12 88 ASP A CA 1
ATOM 687 C C . ASP A 1 88 ? -3.788 8.334 5.241 1.00 90.12 88 ASP A C 1
ATOM 689 O O . ASP A 1 88 ? -3.488 7.729 6.276 1.00 90.12 88 ASP A O 1
ATOM 693 N N . ILE A 1 89 ? -4.997 8.195 4.680 1.00 92.12 89 ILE A N 1
ATOM 694 C CA . ILE A 1 89 ? -6.052 7.334 5.236 1.00 92.12 89 ILE A CA 1
ATOM 695 C C . ILE A 1 89 ? -5.631 5.861 5.198 1.00 92.12 89 ILE A C 1
ATOM 697 O O . ILE A 1 89 ? -5.797 5.153 6.194 1.00 92.12 89 ILE A O 1
ATOM 701 N N . LEU A 1 90 ? -5.095 5.384 4.072 1.00 91.62 90 LEU A N 1
ATOM 702 C CA . LEU A 1 90 ? -4.638 4.003 3.906 1.00 91.62 90 LEU A CA 1
ATOM 703 C C . LEU A 1 90 ? -3.483 3.700 4.860 1.00 91.62 90 LEU A C 1
ATOM 705 O O . LEU A 1 90 ? -3.521 2.681 5.548 1.00 91.62 90 LEU A O 1
ATOM 709 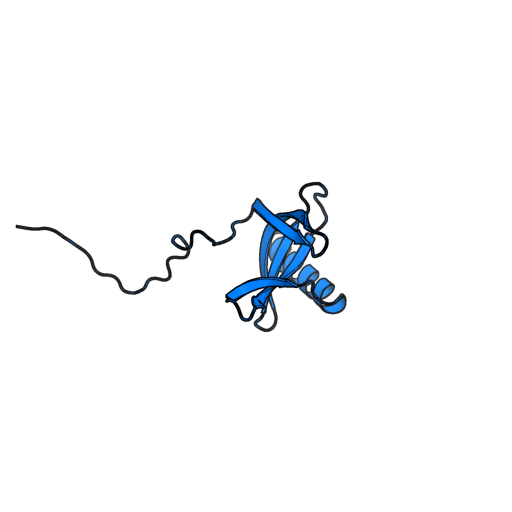N N . PHE A 1 91 ? -2.519 4.613 4.990 1.00 89.75 91 PHE A N 1
ATOM 710 C CA . PHE A 1 91 ? -1.404 4.476 5.923 1.00 89.75 91 PHE A CA 1
ATOM 711 C C . PHE A 1 91 ? -1.884 4.4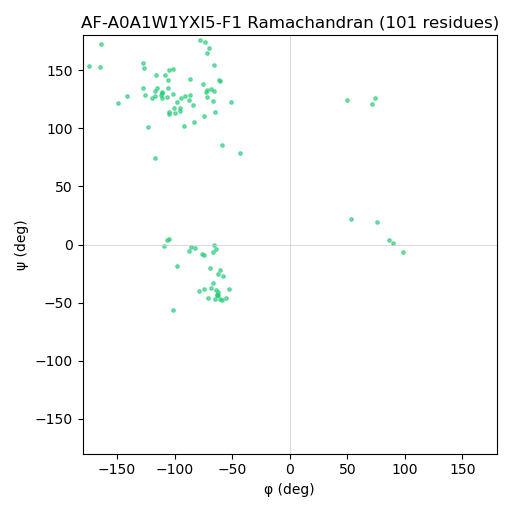32 7.377 1.00 89.75 91 PHE A C 1
ATOM 713 O O . PHE A 1 91 ? -1.449 3.575 8.153 1.00 89.75 91 PHE A O 1
ATOM 720 N N . GLN A 1 92 ? -2.826 5.303 7.756 1.00 89.62 92 GLN A N 1
ATOM 721 C CA . GLN A 1 92 ? -3.447 5.269 9.080 1.00 89.62 92 GLN A CA 1
ATOM 722 C C . GLN A 1 92 ? -4.136 3.925 9.326 1.00 89.62 92 GLN A C 1
ATOM 724 O O . GLN A 1 92 ? -3.894 3.302 10.355 1.00 89.62 92 GLN A O 1
ATOM 729 N N . ARG A 1 93 ? -4.940 3.439 8.375 1.00 88.94 93 ARG A N 1
ATOM 730 C CA . ARG A 1 93 ? -5.644 2.153 8.485 1.00 88.94 93 ARG A CA 1
ATOM 731 C C . ARG A 1 93 ? -4.692 0.970 8.577 1.00 88.94 93 ARG A C 1
ATOM 733 O O . ARG A 1 93 ? -4.906 0.088 9.406 1.00 88.94 93 ARG A O 1
ATOM 740 N N . PHE A 1 94 ? -3.652 0.963 7.754 1.00 88.50 94 PHE A N 1
ATOM 741 C CA . PHE A 1 94 ? -2.599 -0.042 7.775 1.00 88.50 94 PHE A CA 1
ATOM 742 C C . PHE A 1 94 ? -1.884 -0.049 9.130 1.00 88.50 94 PHE A C 1
ATOM 744 O O . PHE A 1 94 ? -1.759 -1.094 9.768 1.00 88.50 94 PHE A O 1
ATOM 751 N N . THR A 1 95 ? -1.524 1.132 9.638 1.00 86.38 95 THR A N 1
ATOM 752 C CA . THR A 1 95 ? -0.921 1.290 10.966 1.00 86.38 95 THR A CA 1
ATOM 753 C C . THR A 1 95 ? -1.878 0.868 12.080 1.00 86.38 95 THR A C 1
ATOM 755 O O . THR A 1 95 ? -1.451 0.230 13.030 1.00 86.38 95 THR A O 1
ATOM 758 N N . GLU A 1 96 ? -3.176 1.159 11.990 1.00 86.31 96 GLU A N 1
ATOM 759 C CA . GLU A 1 96 ? -4.175 0.689 12.961 1.00 86.31 96 GLU A CA 1
ATOM 760 C C . GLU A 1 96 ? -4.365 -0.833 12.919 1.00 86.31 96 GLU A C 1
ATOM 762 O O . GLU A 1 96 ? -4.666 -1.450 13.944 1.00 86.31 96 GLU A O 1
ATOM 767 N N . MET A 1 97 ? -4.227 -1.442 11.739 1.00 81.81 97 MET A N 1
ATOM 768 C CA . MET A 1 97 ? -4.322 -2.886 11.550 1.00 81.81 97 MET A CA 1
ATOM 769 C C . MET A 1 97 ? -3.103 -3.598 12.150 1.00 81.81 97 MET A C 1
ATOM 771 O O . MET A 1 97 ? -3.282 -4.551 12.905 1.00 81.81 97 MET A O 1
ATOM 775 N N . ARG A 1 98 ? -1.890 -3.094 11.883 1.00 78.38 98 ARG A N 1
ATOM 776 C CA . ARG A 1 98 ? -0.608 -3.646 12.369 1.00 78.38 98 ARG A CA 1
ATOM 777 C C . ARG A 1 98 ? -0.314 -3.274 13.828 1.00 78.38 98 ARG A C 1
ATOM 779 O O . ARG A 1 98 ? 0.143 -4.090 14.614 1.00 78.38 98 ARG A O 1
ATOM 786 N N . GLY A 1 99 ? -0.620 -2.042 14.219 1.00 64.44 99 GLY A N 1
ATOM 787 C CA . GLY A 1 99 ? -0.401 -1.488 15.560 1.00 64.44 99 GLY A CA 1
ATOM 788 C C . GLY A 1 99 ? -1.403 -1.966 16.612 1.00 64.44 99 GLY A C 1
ATOM 789 O O . GLY A 1 99 ? -1.201 -1.737 17.801 1.00 64.44 99 GLY A O 1
ATOM 790 N N . LYS A 1 100 ? -2.459 -2.688 16.216 1.00 53.12 100 LYS A N 1
ATOM 791 C CA . LYS A 1 100 ? -3.350 -3.390 17.156 1.00 53.12 100 LYS A CA 1
ATOM 792 C C . LYS A 1 100 ? -2.678 -4.537 17.924 1.00 53.12 100 LYS A C 1
ATOM 794 O O . LYS A 1 100 ? -3.338 -5.149 18.760 1.00 53.12 100 LYS A O 1
ATOM 799 N N . GLU A 1 101 ? -1.396 -4.808 17.683 1.00 44.16 101 GLU A N 1
ATOM 800 C CA . GLU A 1 101 ? -0.569 -5.693 18.512 1.00 44.16 101 GLU A CA 1
ATOM 801 C C . GLU A 1 101 ? 0.017 -5.016 19.772 1.00 44.16 101 GLU A C 1
ATOM 803 O O . GLU A 1 101 ? 0.613 -5.708 20.597 1.00 44.16 101 GLU A O 1
ATOM 808 N N . GLU A 1 102 ? -0.199 -3.710 19.995 1.00 40.97 102 GLU A N 1
ATOM 809 C CA . GLU A 1 102 ? 0.209 -3.013 21.229 1.00 40.97 102 GLU A CA 1
ATOM 810 C C . GLU A 1 102 ? -0.986 -2.454 22.040 1.00 40.97 102 GLU A C 1
ATOM 812 O O . GLU A 1 102 ? -1.203 -1.244 22.100 1.00 40.97 102 GLU A O 1
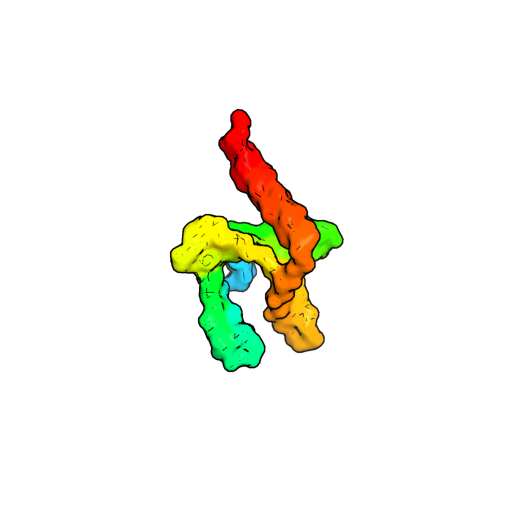ATOM 817 N N . GLU A 1 103 ? -1.741 -3.329 22.724 1.00 39.53 103 GLU A N 1
ATOM 818 C CA . GLU A 1 103 ? -2.374 -3.018 24.031 1.00 39.53 103 GLU A CA 1
ATOM 819 C C . GLU A 1 103 ? -2.432 -4.245 24.960 1.00 39.53 103 GLU A C 1
ATOM 821 O O . GLU A 1 103 ? -2.937 -5.312 24.536 1.00 39.53 103 GLU A O 1
#

Solvent-accessible surface area (backbone atoms only — not comparable to full-atom values): 6620 Å² total; per-residue (Å²): 136,81,89,78,90,80,92,78,75,96,66,89,54,87,88,72,50,94,81,66,85,47,74,70,39,77,46,76,44,71,46,96,89,67,52,74,48,64,28,28,35,58,49,78,47,78,54,100,90,44,50,27,38,35,28,28,42,83,90,39,95,86,50,75,46,58,30,33,65,43,70,48,98,86,68,46,85,41,77,41,73,64,56,74,74,53,45,54,52,51,51,51,50,51,46,56,64,64,51,65,79,75,125

Sequence (103 aa):
MSDEMINNPEGFDPEEDPNALTEGDIIEMVGEDGETVSFIFVDALEYEGDVYLALAEPEEDDAVFFLKIEQDEDGNDVYNAPDEELEDILFQRFTEMRGKEEE

pLDDT: mean 77.12, std 16.51, range [39.53, 92.12]

Radius of gyration: 17.97 Å; Cα contacts (8 Å, |Δi|>4): 127; chains: 1; bounding box: 34×65×46 Å

Mean predicted aligned error: 10.92 Å